Protein AF-Q9R647-F1 (afdb_monomer_lite)

Organ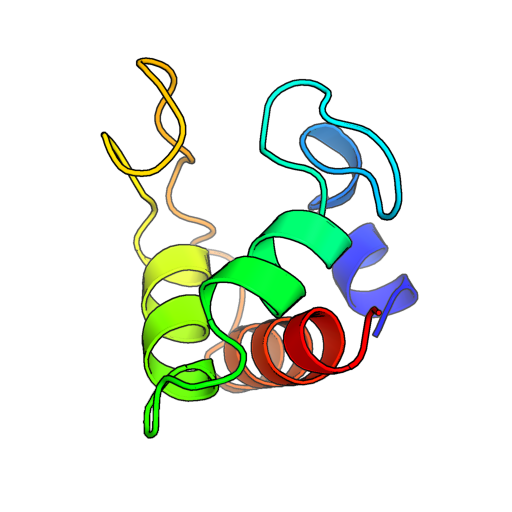ism: Nitrosomonas europaea (NCBI:txid915)

pLDDT: mean 94.8, std 2.91, range [76.38, 97.5]

Structure (mmCIF, N/CA/C/O backbone):
data_AF-Q9R647-F1
#
_entry.id   AF-Q9R647-F1
#
loop_
_atom_site.group_PDB
_atom_site.id
_atom_site.type_symbol
_atom_site.label_atom_id
_atom_site.label_alt_id
_atom_site.label_comp_id
_atom_site.label_asym_id
_atom_site.label_entity_id
_atom_site.label_seq_id
_atom_site.pdbx_PDB_ins_code
_atom_site.Cartn_x
_atom_site.Cartn_y
_atom_site.Cartn_z
_atom_site.occupancy
_atom_site.B_iso_or_equiv
_atom_site.auth_seq_id
_atom_site.auth_comp_id
_atom_site.auth_asym_id
_atom_site.auth_atom_id
_atom_site.pdbx_PDB_model_num
ATOM 1 N N . ASP A 1 1 ? 3.925 0.530 7.962 1.00 88.06 1 ASP A N 1
ATOM 2 C CA . ASP A 1 1 ? 3.310 1.674 8.672 1.00 88.06 1 ASP A CA 1
ATOM 3 C C . ASP A 1 1 ? 3.595 2.971 7.905 1.00 88.06 1 ASP A C 1
ATOM 5 O O . ASP A 1 1 ? 4.183 2.923 6.822 1.00 88.06 1 ASP A O 1
ATOM 9 N N . ALA A 1 2 ? 3.163 4.118 8.440 1.00 90.19 2 ALA A N 1
ATOM 10 C CA . ALA A 1 2 ? 3.326 5.416 7.787 1.00 90.19 2 ALA A CA 1
ATOM 11 C C . ALA A 1 2 ? 4.799 5.827 7.609 1.00 90.19 2 ALA A C 1
ATOM 13 O O . ALA A 1 2 ? 5.139 6.456 6.608 1.00 90.19 2 ALA A O 1
ATOM 14 N N . ASP A 1 3 ? 5.685 5.464 8.535 1.00 93.50 3 ASP A N 1
ATOM 15 C CA . ASP A 1 3 ? 7.100 5.831 8.445 1.00 93.50 3 ASP A CA 1
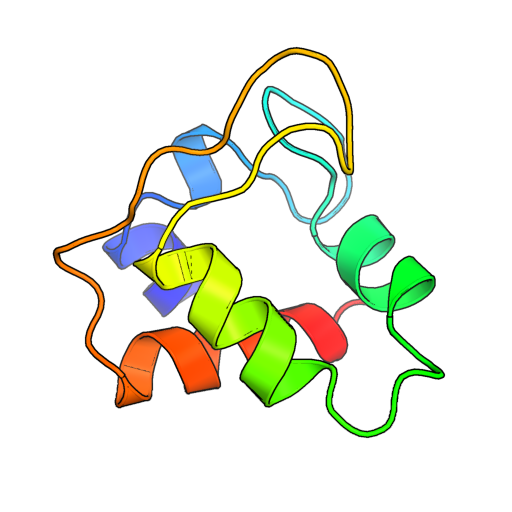ATOM 16 C C . ASP A 1 3 ? 7.849 4.955 7.439 1.00 93.50 3 ASP A C 1
ATOM 18 O O . ASP A 1 3 ? 8.680 5.462 6.685 1.00 93.50 3 ASP A O 1
ATOM 22 N N . LEU A 1 4 ? 7.478 3.678 7.314 1.00 93.06 4 LEU A N 1
ATOM 23 C CA . LEU A 1 4 ? 7.958 2.819 6.235 1.00 93.06 4 LEU A CA 1
ATOM 24 C C . LEU A 1 4 ? 7.517 3.336 4.858 1.00 93.06 4 LEU A C 1
ATOM 26 O O . LEU A 1 4 ? 8.301 3.306 3.907 1.00 93.06 4 LEU A O 1
ATOM 30 N N . ALA A 1 5 ? 6.291 3.854 4.754 1.00 92.94 5 ALA A N 1
ATOM 31 C CA . ALA A 1 5 ? 5.785 4.460 3.524 1.00 92.94 5 ALA A CA 1
ATOM 32 C C . ALA A 1 5 ? 6.536 5.754 3.170 1.00 92.94 5 ALA A C 1
ATOM 34 O O . ALA A 1 5 ? 6.848 5.992 2.003 1.00 92.94 5 ALA A O 1
ATOM 35 N N . LYS A 1 6 ? 6.890 6.572 4.171 1.00 92.81 6 LYS A N 1
ATOM 36 C CA . LYS A 1 6 ? 7.757 7.747 3.982 1.00 92.81 6 LYS A CA 1
ATOM 37 C C . LYS A 1 6 ? 9.158 7.350 3.534 1.00 92.81 6 LYS A C 1
ATOM 39 O O . LYS A 1 6 ? 9.650 7.884 2.546 1.00 92.81 6 LYS A O 1
ATOM 44 N N . LYS A 1 7 ? 9.776 6.383 4.219 1.00 93.44 7 LYS A N 1
ATOM 45 C CA . LYS A 1 7 ? 11.130 5.890 3.925 1.00 93.44 7 LYS A CA 1
ATOM 46 C C . LYS A 1 7 ? 11.261 5.361 2.495 1.00 93.44 7 LYS A C 1
ATOM 48 O O . LYS A 1 7 ? 12.300 5.547 1.873 1.00 93.44 7 LYS A O 1
ATOM 53 N N . ASN A 1 8 ? 10.211 4.727 1.975 1.00 91.81 8 ASN A N 1
ATOM 54 C CA . ASN A 1 8 ? 10.170 4.184 0.616 1.00 91.81 8 ASN A CA 1
ATOM 55 C C . ASN A 1 8 ? 9.547 5.148 -0.412 1.00 91.81 8 ASN A C 1
ATOM 57 O O . ASN A 1 8 ? 9.164 4.719 -1.497 1.00 91.81 8 ASN A O 1
ATOM 61 N N . ASN A 1 9 ? 9.436 6.443 -0.092 1.00 92.12 9 ASN A N 1
ATOM 62 C CA . ASN A 1 9 ? 8.905 7.495 -0.969 1.00 92.12 9 ASN A CA 1
ATOM 63 C C . ASN A 1 9 ? 7.477 7.260 -1.497 1.00 92.12 9 ASN A C 1
ATOM 65 O O . ASN A 1 9 ? 7.057 7.901 -2.461 1.00 92.12 9 ASN A O 1
ATOM 69 N N . CYS A 1 10 ? 6.678 6.411 -0.846 1.00 93.56 10 CYS A N 1
ATOM 70 C CA . CYS A 1 10 ? 5.300 6.139 -1.261 1.00 93.56 10 CYS A CA 1
ATOM 71 C C . CYS A 1 10 ? 4.434 7.411 -1.200 1.00 93.56 10 CYS A C 1
ATOM 73 O O . CYS A 1 10 ? 3.552 7.614 -2.035 1.00 93.56 10 CYS A O 1
ATOM 75 N N . ILE A 1 11 ? 4.734 8.303 -0.248 1.00 93.31 11 ILE A N 1
ATOM 76 C CA . ILE A 1 11 ? 4.015 9.567 -0.028 1.00 93.31 11 ILE A CA 1
ATOM 77 C C . ILE A 1 11 ? 4.232 10.626 -1.122 1.00 93.31 11 ILE A C 1
ATOM 79 O O . ILE A 1 11 ? 3.532 11.636 -1.140 1.00 93.31 11 ILE A O 1
ATOM 83 N N . ALA A 1 12 ? 5.178 10.410 -2.043 1.00 93.19 12 ALA A N 1
ATOM 84 C CA . ALA A 1 12 ? 5.359 11.286 -3.201 1.00 93.19 12 ALA A CA 1
ATOM 85 C C . ALA A 1 12 ? 4.201 11.152 -4.205 1.00 93.19 12 ALA A C 1
ATOM 87 O O . ALA A 1 12 ? 3.864 12.108 -4.901 1.00 93.19 12 ALA A O 1
ATOM 88 N N . CYS A 1 13 ? 3.575 9.972 -4.256 1.00 96.25 13 CYS A N 1
ATOM 89 C CA . CYS A 1 13 ? 2.509 9.654 -5.205 1.00 96.25 13 CYS A CA 1
ATOM 90 C C . CYS A 1 13 ? 1.194 9.260 -4.534 1.00 96.25 13 CYS A C 1
ATOM 92 O O . CYS A 1 13 ? 0.189 9.171 -5.231 1.00 96.25 13 CYS A O 1
ATOM 94 N N . HIS A 1 14 ? 1.176 9.021 -3.223 1.00 96.88 14 HIS A N 1
ATOM 95 C CA . HIS A 1 14 ? -0.013 8.618 -2.478 1.00 96.88 14 HIS A CA 1
ATOM 96 C C . HIS A 1 14 ? -0.202 9.475 -1.231 1.00 96.88 14 HIS A C 1
ATOM 98 O O . HIS A 1 14 ? 0.760 9.889 -0.592 1.00 96.88 14 HIS A O 1
ATOM 104 N N . GLN A 1 15 ? -1.456 9.688 -0.852 1.00 96.31 15 GLN A N 1
ATOM 105 C CA . GLN A 1 15 ? -1.838 10.231 0.448 1.00 96.31 15 GLN A CA 1
ATOM 106 C C . GLN A 1 15 ? -2.855 9.292 1.093 1.00 96.31 15 GLN A C 1
ATOM 108 O O . GLN A 1 15 ? -3.466 8.471 0.407 1.00 96.31 15 GLN A O 1
ATOM 113 N N . VAL A 1 16 ? -3.022 9.381 2.414 1.00 95.06 16 VAL A N 1
ATOM 114 C CA . VAL A 1 16 ? -3.963 8.503 3.131 1.00 95.06 16 VAL A CA 1
ATOM 115 C C . VAL A 1 16 ? -5.398 8.777 2.681 1.00 95.06 16 VAL A C 1
ATOM 117 O O . VAL A 1 16 ? -6.089 7.857 2.253 1.00 95.06 16 VAL A O 1
ATOM 120 N N . GLU A 1 17 ? -5.792 10.051 2.704 1.00 94.44 17 GLU A N 1
ATOM 121 C CA . GLU A 1 17 ? -7.181 10.486 2.521 1.00 94.44 17 GLU A CA 1
ATOM 122 C C . GLU A 1 17 ? -7.523 10.908 1.093 1.00 94.44 17 GLU A C 1
ATOM 124 O O . GLU A 1 17 ? -8.673 10.824 0.667 1.00 94.44 17 GLU A O 1
ATOM 129 N N . THR A 1 18 ? -6.537 11.403 0.347 1.00 94.88 18 THR A N 1
ATOM 130 C CA . THR A 1 18 ? -6.775 12.093 -0.921 1.00 94.88 18 THR A CA 1
ATOM 131 C C . THR A 1 18 ? -6.040 11.435 -2.077 1.00 94.88 18 THR A C 1
ATOM 133 O O . THR A 1 18 ? -4.911 10.957 -1.963 1.00 94.88 18 THR A O 1
ATOM 136 N N . LYS A 1 19 ? -6.695 11.416 -3.237 1.00 93.44 19 LYS A N 1
ATOM 137 C CA . LYS A 1 19 ? -6.052 11.048 -4.495 1.00 93.44 19 LYS A CA 1
ATOM 138 C C . LYS A 1 19 ? -5.136 12.190 -4.936 1.00 93.44 19 LYS 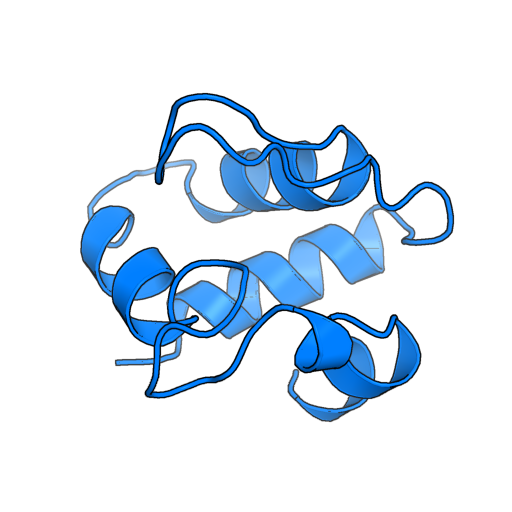A C 1
ATOM 140 O O . LYS A 1 19 ? -5.570 13.337 -4.994 1.00 93.44 19 LYS A O 1
ATOM 145 N N . VAL A 1 20 ? -3.897 11.855 -5.285 1.00 93.00 20 VAL A N 1
ATOM 146 C CA . VAL A 1 20 ? -2.896 12.796 -5.815 1.00 93.00 20 VAL A CA 1
ATOM 147 C C . VAL A 1 20 ? -2.451 12.339 -7.206 1.00 93.00 20 VAL A C 1
ATOM 149 O O . VAL A 1 20 ? -3.137 12.624 -8.184 1.00 93.00 20 VAL A O 1
ATOM 152 N N . VAL A 1 21 ? -1.361 11.577 -7.308 1.00 94.62 21 VAL A N 1
ATOM 153 C CA . VAL A 1 21 ? -0.973 10.872 -8.540 1.00 94.62 21 VAL A CA 1
ATOM 154 C C . VAL A 1 21 ? -1.613 9.484 -8.548 1.00 94.62 21 VAL A C 1
ATOM 156 O O . VAL A 1 21 ? -2.369 9.130 -9.453 1.00 94.62 21 VAL A O 1
ATOM 159 N N . GLY A 1 22 ? -1.341 8.714 -7.497 1.00 94.69 22 GLY A N 1
ATOM 160 C CA . GLY A 1 22 ? -1.993 7.455 -7.184 1.00 94.69 22 GLY A CA 1
ATOM 161 C C . GLY A 1 22 ? -3.281 7.647 -6.373 1.00 94.69 22 GLY A C 1
ATOM 162 O O . GLY A 1 22 ? -3.570 8.749 -5.890 1.00 94.69 22 GLY A O 1
ATOM 163 N N . PRO A 1 23 ? -4.083 6.577 -6.228 1.00 97.00 23 PRO A N 1
ATOM 164 C CA . PRO A 1 23 ? -5.274 6.571 -5.376 1.00 97.00 23 PRO A CA 1
ATOM 165 C C . PRO A 1 23 ? -4.939 6.863 -3.907 1.00 97.00 23 PRO A C 1
ATOM 167 O O . PRO A 1 23 ? -3.822 6.586 -3.454 1.00 97.00 23 PRO A O 1
ATOM 170 N N . ALA A 1 24 ? -5.928 7.369 -3.165 1.00 97.31 24 ALA A N 1
ATOM 171 C CA . ALA A 1 24 ? -5.829 7.487 -1.715 1.00 97.31 24 ALA A CA 1
ATOM 172 C C . ALA A 1 24 ? -5.649 6.095 -1.091 1.00 97.31 24 ALA A C 1
ATOM 174 O O . ALA A 1 24 ? -6.274 5.130 -1.538 1.00 97.31 24 ALA A O 1
ATOM 175 N N . LEU A 1 25 ? -4.809 5.970 -0.063 1.00 97.12 25 LEU A N 1
ATOM 176 C CA . LEU A 1 25 ? -4.527 4.665 0.542 1.00 97.12 25 LEU A CA 1
ATOM 177 C C . LEU A 1 25 ? -5.775 4.051 1.189 1.00 97.12 25 LEU A C 1
ATOM 179 O O . LEU A 1 25 ? -5.977 2.845 1.062 1.00 97.12 25 LEU A O 1
ATOM 183 N N . LYS A 1 26 ? -6.656 4.865 1.784 1.00 97.06 26 LYS A N 1
ATOM 184 C CA . LYS A 1 26 ? -7.940 4.379 2.313 1.00 97.06 26 LYS A CA 1
ATOM 185 C C . LYS A 1 26 ? -8.867 3.832 1.223 1.00 97.06 26 LYS A C 1
ATOM 187 O O . LYS A 1 26 ? -9.582 2.863 1.437 1.00 97.06 26 LYS A O 1
ATOM 192 N N . ASP A 1 27 ? -8.818 4.396 0.013 1.00 97.44 27 ASP A N 1
ATOM 193 C CA . ASP A 1 27 ? -9.646 3.913 -1.097 1.00 97.44 27 ASP A CA 1
ATOM 194 C C . ASP A 1 27 ? -9.125 2.557 -1.598 1.00 97.44 27 ASP A C 1
ATOM 196 O O . ASP A 1 27 ? -9.907 1.696 -2.003 1.00 97.44 27 ASP A O 1
ATOM 200 N N . ILE A 1 28 ? -7.803 2.337 -1.537 1.00 97.06 28 ILE A N 1
ATOM 201 C CA . ILE A 1 28 ? -7.201 1.019 -1.782 1.00 97.06 28 ILE A CA 1
ATOM 202 C C . ILE A 1 28 ? -7.708 0.020 -0.744 1.00 97.06 28 ILE A C 1
ATOM 204 O O . ILE A 1 28 ? -8.145 -1.067 -1.122 1.00 97.06 28 ILE A O 1
ATOM 208 N N . ALA A 1 29 ? -7.678 0.393 0.534 1.00 97.31 29 ALA A N 1
ATOM 209 C CA . ALA A 1 29 ? -8.163 -0.450 1.615 1.00 97.31 29 ALA A CA 1
ATOM 210 C C . ALA A 1 29 ? -9.637 -0.828 1.419 1.00 97.31 29 ALA A C 1
ATOM 212 O O . ALA A 1 29 ? -9.967 -2.010 1.401 1.00 97.31 29 ALA A O 1
ATOM 213 N N . ALA A 1 30 ? -10.498 0.157 1.149 1.00 97.06 30 ALA A N 1
ATOM 214 C CA . ALA A 1 30 ? -11.918 -0.057 0.891 1.00 97.06 30 ALA A CA 1
ATOM 215 C C . ALA A 1 30 ? -12.164 -0.952 -0.335 1.00 97.06 30 ALA A C 1
ATOM 217 O O . ALA A 1 30 ? -13.000 -1.850 -0.289 1.00 97.06 30 ALA A O 1
ATOM 218 N N . LYS A 1 31 ? -11.414 -0.759 -1.431 1.00 96.69 31 LYS A N 1
ATOM 219 C CA . LYS A 1 31 ? -11.557 -1.574 -2.650 1.00 96.69 31 LYS A CA 1
ATOM 220 C C . LYS A 1 31 ? -11.208 -3.049 -2.429 1.00 96.69 31 LYS A C 1
ATOM 222 O O . LYS A 1 31 ? -11.765 -3.901 -3.118 1.00 96.69 31 LYS A O 1
ATOM 227 N N . TYR A 1 32 ? -10.251 -3.339 -1.550 1.00 97.12 32 TYR A N 1
ATOM 228 C CA . TYR A 1 32 ? -9.718 -4.688 -1.342 1.00 97.12 32 TYR A CA 1
ATOM 229 C C . TYR A 1 32 ? -10.082 -5.295 0.019 1.00 97.12 32 TYR A C 1
ATOM 231 O O . TYR A 1 32 ? -9.529 -6.335 0.364 1.00 97.12 32 TYR A O 1
ATOM 239 N N . ALA A 1 33 ? -11.013 -4.693 0.761 1.00 94.00 33 ALA A N 1
ATOM 240 C CA . ALA A 1 33 ? -11.428 -5.162 2.083 1.00 94.00 33 ALA A CA 1
ATOM 241 C C . ALA A 1 33 ? -11.954 -6.610 2.068 1.00 94.00 33 ALA A C 1
ATOM 243 O O . ALA A 1 33 ? -11.645 -7.379 2.972 1.00 94.00 33 ALA A O 1
ATOM 244 N N . ASP A 1 34 ? -12.673 -6.992 1.008 1.00 94.44 34 ASP A N 1
ATOM 245 C CA . ASP A 1 34 ? -13.295 -8.317 0.865 1.00 94.44 34 ASP A CA 1
ATOM 246 C C . ASP A 1 34 ? -12.454 -9.300 0.029 1.00 94.44 34 ASP A C 1
ATOM 248 O O . ASP A 1 34 ? -12.952 -10.326 -0.433 1.00 94.44 34 ASP A O 1
ATOM 252 N N . LYS A 1 35 ? -11.183 -8.978 -0.244 1.00 95.00 35 LYS A N 1
ATOM 253 C CA . LYS A 1 35 ? -10.297 -9.840 -1.036 1.00 95.00 35 LYS A CA 1
ATOM 254 C C . LYS A 1 35 ? -9.424 -10.695 -0.114 1.00 95.00 35 LYS A C 1
ATOM 256 O O . LYS A 1 35 ? -8.530 -10.173 0.544 1.00 95.00 35 LYS A O 1
ATOM 261 N N . ASP A 1 36 ? -9.615 -12.013 -0.154 1.00 93.19 36 ASP A N 1
ATOM 262 C CA . ASP A 1 36 ? -8.921 -12.984 0.714 1.00 93.19 36 ASP A CA 1
ATOM 263 C C . ASP A 1 36 ? -7.382 -12.880 0.679 1.00 93.19 36 ASP A C 1
ATOM 265 O O . ASP A 1 36 ? -6.699 -13.030 1.689 1.00 93.19 36 ASP A O 1
ATOM 269 N N . ASP A 1 37 ? -6.815 -12.587 -0.489 1.00 95.31 37 ASP A N 1
ATOM 270 C CA . ASP A 1 37 ? -5.378 -12.462 -0.754 1.00 95.31 37 ASP A CA 1
ATOM 271 C C . ASP A 1 37 ? -4.922 -10.998 -0.910 1.00 95.31 37 ASP A C 1
ATOM 273 O O . ASP A 1 37 ? -3.885 -10.735 -1.526 1.00 95.31 37 ASP A O 1
ATOM 277 N N . ALA A 1 38 ? -5.677 -10.028 -0.374 1.00 96.44 38 ALA A N 1
ATOM 278 C CA . ALA A 1 38 ? -5.427 -8.597 -0.568 1.00 96.44 38 ALA A CA 1
ATOM 279 C C . ALA A 1 38 ? -3.988 -8.186 -0.233 1.00 96.44 38 ALA A C 1
ATOM 281 O O . ALA A 1 38 ? -3.346 -7.497 -1.026 1.00 96.44 38 ALA A O 1
ATOM 282 N N . ALA A 1 39 ? -3.456 -8.645 0.902 1.00 95.31 39 ALA A N 1
ATOM 283 C CA . ALA A 1 39 ? -2.110 -8.298 1.344 1.00 95.31 39 ALA A CA 1
ATOM 284 C C . AL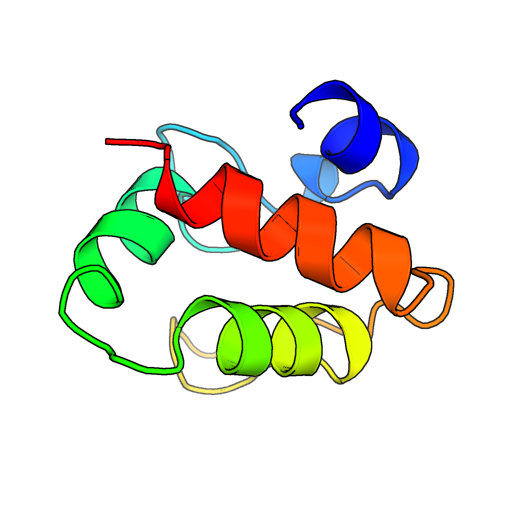A A 1 39 ? -1.033 -8.774 0.357 1.00 95.31 39 ALA A C 1
ATOM 286 O O . ALA A 1 39 ? -0.186 -7.995 -0.079 1.00 95.31 39 ALA A O 1
ATOM 287 N N . THR A 1 40 ? -1.090 -10.045 -0.043 1.00 96.94 40 THR A N 1
ATOM 288 C CA . THR A 1 40 ? -0.140 -10.642 -0.994 1.00 96.94 40 THR A CA 1
ATOM 289 C C . THR A 1 40 ? -0.262 -9.994 -2.371 1.00 96.94 40 THR A C 1
ATOM 291 O O . THR A 1 40 ? 0.744 -9.663 -3.000 1.00 96.94 40 THR A O 1
ATOM 294 N N . TYR A 1 41 ? -1.494 -9.750 -2.822 1.00 97.50 41 TYR A N 1
ATOM 295 C CA . TYR A 1 41 ? -1.767 -9.070 -4.081 1.00 97.50 41 TYR A CA 1
ATOM 296 C C . TYR A 1 41 ? -1.177 -7.654 -4.097 1.00 97.50 41 TYR A C 1
ATOM 298 O O . TYR A 1 41 ? -0.454 -7.296 -5.029 1.00 97.50 41 TYR A O 1
ATOM 306 N N . LEU A 1 42 ? -1.439 -6.856 -3.058 1.00 97.31 42 LEU A N 1
ATOM 307 C CA . LEU A 1 42 ? -0.933 -5.489 -2.946 1.00 97.31 42 LEU A CA 1
ATOM 308 C C . LEU A 1 42 ? 0.590 -5.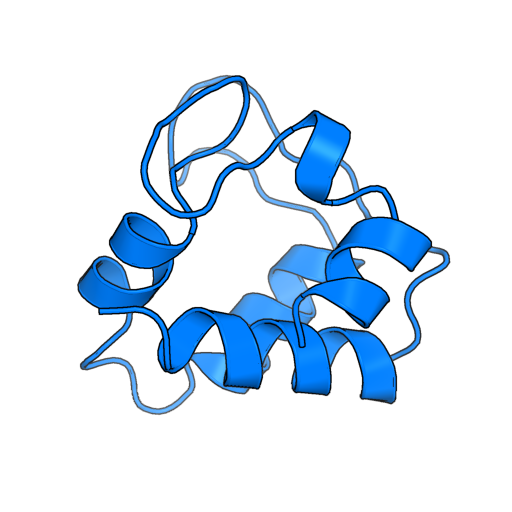457 -2.812 1.00 97.31 42 LEU A C 1
ATOM 310 O O . LEU A 1 42 ? 1.219 -4.646 -3.485 1.00 97.31 42 LEU A O 1
ATOM 314 N N . ALA A 1 43 ? 1.196 -6.362 -2.041 1.00 97.25 43 ALA A N 1
ATOM 315 C CA . ALA A 1 43 ? 2.652 -6.480 -1.951 1.00 97.25 43 ALA A CA 1
ATOM 316 C C . ALA A 1 43 ? 3.281 -6.748 -3.331 1.00 97.25 43 ALA A C 1
ATOM 318 O O . ALA A 1 43 ? 4.246 -6.085 -3.724 1.00 97.25 43 ALA A O 1
ATOM 319 N N . GLY A 1 44 ? 2.674 -7.647 -4.115 1.00 97.06 44 GLY A N 1
ATOM 320 C CA . GLY A 1 44 ? 3.066 -7.901 -5.500 1.00 97.06 44 GLY A CA 1
ATOM 321 C C . GLY A 1 44 ? 2.952 -6.659 -6.388 1.00 97.06 44 GLY A C 1
ATOM 322 O O . GLY A 1 44 ? 3.864 -6.377 -7.164 1.00 97.06 44 GLY A O 1
ATOM 323 N N . LYS A 1 45 ? 1.877 -5.869 -6.246 1.00 97.25 45 LYS A N 1
ATOM 324 C CA . LYS A 1 45 ? 1.722 -4.595 -6.970 1.00 97.25 45 LYS A CA 1
ATOM 325 C C . LYS A 1 45 ? 2.745 -3.549 -6.540 1.00 97.25 45 LYS A C 1
ATOM 327 O O . LYS A 1 45 ? 3.292 -2.873 -7.401 1.00 97.25 45 LYS A O 1
ATOM 332 N N . ILE A 1 46 ? 3.030 -3.419 -5.245 1.00 96.44 46 ILE A N 1
ATOM 333 C CA . ILE A 1 46 ? 4.022 -2.470 -4.718 1.00 96.44 46 ILE A CA 1
ATOM 334 C C . ILE A 1 46 ? 5.387 -2.743 -5.356 1.00 96.44 46 ILE A C 1
ATOM 336 O O . ILE A 1 46 ? 6.006 -1.823 -5.890 1.00 96.44 46 ILE A O 1
ATOM 340 N N . LYS A 1 47 ? 5.825 -4.005 -5.379 1.00 96.56 47 LYS A N 1
ATOM 341 C CA . LYS A 1 47 ? 7.120 -4.378 -5.961 1.00 96.56 47 LYS A CA 1
ATOM 342 C C . LYS A 1 47 ? 7.127 -4.350 -7.486 1.00 96.56 47 LYS A C 1
ATOM 344 O O . LYS A 1 47 ? 8.053 -3.808 -8.076 1.00 96.56 47 LYS A O 1
ATOM 349 N N . GLY A 1 48 ? 6.116 -4.943 -8.118 1.00 95.75 48 GLY A N 1
ATOM 350 C CA . GLY A 1 48 ? 6.062 -5.161 -9.568 1.00 95.75 48 GLY A CA 1
ATOM 351 C C . GLY A 1 48 ? 5.464 -4.010 -10.375 1.00 95.75 48 GLY A C 1
ATOM 352 O O . GLY A 1 48 ? 5.450 -4.069 -11.601 1.00 95.75 48 GLY A O 1
ATOM 353 N N . GLY A 1 49 ? 4.964 -2.973 -9.707 1.00 95.00 49 GLY A N 1
ATOM 354 C CA . GLY A 1 49 ? 4.200 -1.908 -10.336 1.00 95.00 49 GLY A CA 1
ATOM 355 C C . GLY A 1 49 ? 2.746 -2.306 -10.605 1.00 95.00 49 GLY A C 1
ATOM 356 O O . GLY A 1 49 ? 2.298 -3.438 -10.391 1.00 95.00 49 GLY A O 1
ATOM 357 N N . SER A 1 50 ? 1.962 -1.335 -11.061 1.00 95.81 50 SER A N 1
ATOM 358 C CA . SER A 1 50 ? 0.534 -1.507 -11.333 1.00 95.81 50 SER A CA 1
ATOM 359 C C . SER A 1 50 ? 0.092 -0.605 -12.476 1.00 95.81 50 SER A C 1
ATOM 361 O O . SER A 1 50 ? 0.540 0.528 -12.574 1.00 95.81 50 SER A O 1
ATOM 363 N N . SER A 1 51 ? -0.807 -1.077 -13.336 1.00 95.69 51 SER A N 1
ATOM 364 C CA . SER A 1 51 ? -1.358 -0.289 -14.442 1.00 95.69 51 SER A CA 1
ATOM 365 C C . SER A 1 51 ? -2.818 -0.666 -14.686 1.00 95.69 51 SER A C 1
ATOM 367 O O . SER A 1 51 ? -3.212 -1.804 -14.429 1.00 95.69 51 SER A O 1
ATOM 369 N N . GLY A 1 52 ? -3.635 0.294 -15.128 1.00 93.75 52 GLY A N 1
ATOM 370 C CA . GLY A 1 52 ? -5.032 0.081 -15.533 1.00 93.75 52 GLY A CA 1
ATOM 371 C C . GLY A 1 52 ? -6.049 -0.122 -14.402 1.00 93.75 52 GLY A C 1
ATOM 372 O O . GLY A 1 52 ? -7.246 -0.086 -14.659 1.00 93.75 52 GLY A O 1
ATOM 373 N N . VAL A 1 53 ? -5.615 -0.292 -13.148 1.00 95.50 53 VAL A N 1
ATOM 374 C CA . VAL A 1 53 ? -6.527 -0.524 -12.008 1.00 95.50 53 VAL A CA 1
ATOM 375 C C . VAL A 1 53 ? -7.200 0.764 -11.519 1.00 95.50 53 VAL A C 1
ATOM 377 O O . VAL A 1 53 ? -8.360 0.740 -11.117 1.00 95.50 53 VAL A O 1
ATOM 380 N N . TRP A 1 54 ? -6.467 1.882 -11.532 1.00 94.50 54 TRP A N 1
ATOM 381 C CA . TRP A 1 54 ? -6.885 3.158 -10.925 1.00 94.50 54 TRP A CA 1
ATOM 382 C C . TRP A 1 54 ? -6.876 4.346 -11.898 1.00 94.50 54 TRP A C 1
ATOM 384 O O . TRP A 1 54 ? -7.183 5.477 -11.510 1.00 94.50 54 TRP A O 1
ATOM 394 N N . GLY A 1 55 ? -6.514 4.103 -13.159 1.00 92.06 55 GLY A N 1
ATOM 395 C CA . GLY A 1 55 ? -6.406 5.119 -14.199 1.00 92.06 55 GLY A CA 1
ATOM 396 C C . GLY A 1 55 ? -5.347 4.777 -15.243 1.00 92.06 55 GLY A C 1
ATOM 397 O O . GLY A 1 55 ? -4.827 3.662 -15.284 1.00 92.06 55 GLY A O 1
ATOM 398 N N . GLN A 1 56 ? -5.036 5.765 -16.084 1.00 92.12 56 GLN A N 1
ATOM 399 C CA . GLN A 1 56 ? -4.068 5.630 -17.178 1.00 92.12 56 GLN A CA 1
ATOM 400 C C . GLN A 1 56 ? -2.608 5.726 -16.718 1.00 92.12 56 GLN A C 1
ATOM 402 O O . GLN A 1 56 ? -1.727 5.230 -17.412 1.00 92.12 56 GLN A O 1
ATOM 407 N N . ILE A 1 57 ? -2.343 6.360 -15.570 1.00 92.50 57 ILE A N 1
ATOM 408 C CA . ILE A 1 57 ? -0.984 6.522 -15.040 1.00 92.50 57 ILE A CA 1
ATOM 409 C C . ILE A 1 57 ? -0.570 5.218 -14.341 1.00 92.50 57 ILE A C 1
ATOM 411 O O . ILE A 1 57 ? -1.217 4.835 -13.361 1.00 92.50 57 ILE A O 1
ATOM 415 N N . PRO A 1 58 ? 0.485 4.528 -14.810 1.00 94.88 58 PRO A N 1
ATOM 416 C CA . PRO A 1 58 ? 0.993 3.347 -14.132 1.00 94.88 58 PRO A CA 1
ATOM 417 C C . PRO A 1 58 ? 1.790 3.734 -12.880 1.00 94.88 58 PRO A C 1
ATOM 419 O O . PRO A 1 58 ? 2.507 4.733 -12.861 1.00 94.88 58 PRO A O 1
ATOM 422 N N . MET A 1 59 ? 1.712 2.901 -11.846 1.00 96.12 59 MET A N 1
ATOM 423 C CA . MET A 1 59 ? 2.636 2.905 -10.717 1.00 96.12 59 MET A CA 1
ATOM 424 C C . MET A 1 59 ? 3.901 2.127 -11.115 1.00 96.12 59 MET A C 1
ATOM 426 O O . MET A 1 59 ? 3.786 0.932 -11.410 1.00 96.12 59 MET A O 1
ATOM 430 N N . PRO A 1 60 ? 5.090 2.755 -11.130 1.00 94.56 60 PRO A N 1
ATOM 431 C CA . PRO A 1 60 ? 6.340 2.062 -11.423 1.00 94.56 60 PRO A CA 1
ATOM 432 C C . PRO A 1 60 ? 6.662 0.964 -10.391 1.00 94.56 60 PRO A C 1
ATOM 434 O O . PRO A 1 60 ? 6.214 1.053 -9.245 1.00 94.56 60 PRO A O 1
ATOM 437 N N . PRO A 1 61 ? 7.462 -0.052 -10.761 1.00 95.38 61 PRO A N 1
ATOM 438 C CA . PRO A 1 61 ? 7.987 -1.033 -9.813 1.00 95.38 61 PRO A CA 1
ATOM 439 C C . PRO A 1 61 ? 8.826 -0.372 -8.707 1.00 95.38 61 PRO A C 1
ATOM 441 O O . PRO A 1 61 ? 9.782 0.348 -9.000 1.00 95.38 61 PRO A O 1
ATOM 444 N N . ASN A 1 62 ? 8.526 -0.651 -7.434 1.00 94.38 62 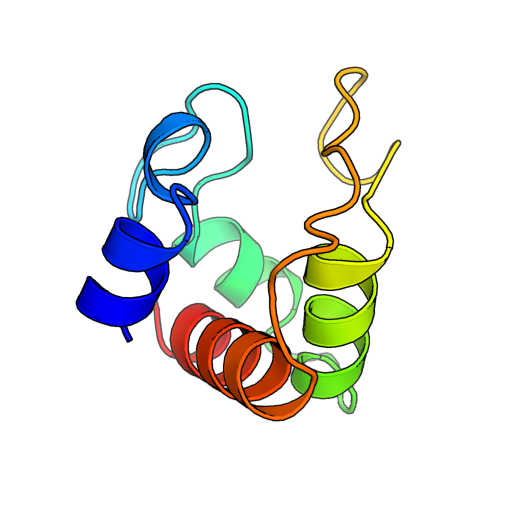ASN A N 1
ATOM 445 C CA . ASN A 1 62 ? 9.355 -0.206 -6.308 1.00 94.38 62 ASN A CA 1
ATOM 446 C C . ASN A 1 62 ? 10.429 -1.260 -6.000 1.00 94.38 62 ASN A C 1
ATOM 448 O O . ASN A 1 62 ? 10.340 -2.000 -5.023 1.00 94.38 62 ASN A O 1
ATOM 452 N N . VAL A 1 63 ? 11.451 -1.335 -6.856 1.00 90.69 63 VAL A N 1
ATOM 453 C CA . VAL A 1 63 ? 12.491 -2.388 -6.822 1.00 90.69 63 VAL A CA 1
ATOM 454 C C . VAL A 1 63 ? 13.332 -2.417 -5.542 1.00 90.69 63 VAL A C 1
ATOM 456 O O . VAL A 1 63 ? 13.909 -3.448 -5.215 1.00 90.69 63 VAL A O 1
ATOM 459 N N . ASN A 1 64 ? 13.382 -1.304 -4.808 1.00 89.12 64 ASN A N 1
ATOM 460 C CA . ASN A 1 64 ? 14.144 -1.185 -3.563 1.00 89.12 64 ASN A CA 1
ATOM 461 C C . ASN A 1 64 ? 13.356 -1.641 -2.325 1.00 89.12 64 ASN A C 1
ATOM 463 O O . ASN A 1 64 ? 13.907 -1.660 -1.227 1.00 89.12 64 ASN A O 1
ATOM 467 N N . VAL A 1 65 ? 12.077 -1.991 -2.483 1.00 94.12 65 VAL A N 1
ATOM 468 C CA . VAL A 1 65 ? 11.229 -2.464 -1.386 1.00 94.12 65 VAL A CA 1
ATOM 469 C C . VAL A 1 65 ? 11.415 -3.974 -1.237 1.00 94.12 65 VAL A C 1
ATOM 471 O O . VAL A 1 65 ? 11.170 -4.742 -2.173 1.00 94.12 65 VAL A O 1
ATOM 474 N N . SER A 1 66 ? 11.848 -4.405 -0.051 1.00 95.19 66 SER A N 1
ATOM 475 C CA . SER A 1 66 ? 11.988 -5.828 0.273 1.00 95.19 66 SER A CA 1
ATOM 476 C C . SER A 1 66 ? 10.623 -6.531 0.311 1.00 95.19 66 SER A C 1
ATOM 478 O O . SER A 1 66 ? 9.587 -5.886 0.459 1.00 95.19 66 SER A O 1
ATOM 480 N N . ASP A 1 67 ? 10.583 -7.863 0.205 1.00 94.38 67 ASP A N 1
ATOM 481 C CA . ASP A 1 67 ? 9.318 -8.610 0.343 1.00 94.38 67 ASP A CA 1
ATOM 482 C C . ASP A 1 67 ? 8.656 -8.390 1.708 1.00 94.38 67 ASP A C 1
ATOM 484 O O . ASP A 1 67 ? 7.435 -8.250 1.794 1.00 94.38 67 ASP A O 1
ATOM 488 N N . ALA A 1 68 ? 9.469 -8.297 2.763 1.00 95.25 68 ALA A N 1
ATOM 489 C CA . ALA A 1 68 ? 8.994 -8.008 4.109 1.00 95.25 68 ALA A CA 1
ATOM 490 C C . ALA A 1 68 ? 8.369 -6.608 4.193 1.00 95.25 68 ALA A C 1
ATOM 492 O O . ALA A 1 68 ? 7.255 -6.464 4.698 1.00 95.25 68 ALA A O 1
ATOM 493 N N . ASP A 1 69 ? 9.036 -5.592 3.636 1.00 96.06 69 ASP A N 1
ATOM 494 C CA . ASP A 1 69 ? 8.523 -4.221 3.638 1.00 96.06 69 ASP A CA 1
ATOM 495 C C . ASP A 1 69 ? 7.273 -4.084 2.766 1.00 96.06 69 ASP A C 1
ATOM 497 O O . ASP A 1 69 ? 6.316 -3.422 3.160 1.00 96.06 69 ASP A O 1
ATOM 501 N N . ALA A 1 70 ? 7.241 -4.736 1.600 1.00 97.00 70 ALA A N 1
ATOM 502 C CA . ALA A 1 70 ? 6.085 -4.720 0.710 1.00 97.00 70 ALA A CA 1
ATOM 503 C C . ALA A 1 70 ? 4.857 -5.327 1.392 1.00 97.00 70 ALA A C 1
ATOM 505 O O . ALA A 1 70 ? 3.765 -4.761 1.311 1.00 97.00 70 ALA A O 1
ATOM 506 N N . LYS A 1 71 ? 5.041 -6.445 2.104 1.00 96.50 71 LYS A N 1
ATOM 507 C CA . LYS A 1 71 ? 3.979 -7.054 2.901 1.00 96.50 71 LYS A CA 1
ATOM 508 C C . LYS A 1 71 ? 3.549 -6.150 4.058 1.00 96.50 71 LYS A C 1
ATOM 510 O O . LYS A 1 71 ? 2.357 -5.913 4.208 1.00 96.50 71 LYS A O 1
ATOM 515 N N . ALA A 1 72 ? 4.489 -5.582 4.812 1.00 97.06 72 ALA A N 1
ATOM 516 C CA . ALA A 1 72 ? 4.175 -4.676 5.918 1.00 97.06 72 ALA A CA 1
ATOM 517 C C . ALA A 1 72 ? 3.443 -3.400 5.458 1.00 97.06 72 ALA A C 1
ATOM 519 O O . ALA A 1 72 ? 2.571 -2.890 6.162 1.00 97.06 72 ALA A O 1
ATOM 520 N N . LEU A 1 73 ? 3.779 -2.875 4.276 1.00 97.06 73 LEU A N 1
ATOM 521 C CA . LEU A 1 73 ? 3.074 -1.758 3.645 1.00 97.06 73 LEU A CA 1
ATOM 522 C C . LEU A 1 73 ? 1.667 -2.160 3.203 1.00 97.06 73 LEU A C 1
ATOM 524 O O . LEU A 1 73 ? 0.727 -1.420 3.475 1.00 97.06 73 LEU A O 1
ATOM 528 N N . ALA A 1 74 ? 1.514 -3.314 2.552 1.00 97.19 74 ALA A N 1
ATOM 529 C CA . ALA A 1 74 ? 0.216 -3.822 2.120 1.00 97.19 74 ALA A CA 1
ATOM 530 C C . ALA A 1 74 ? -0.730 -4.068 3.304 1.00 97.19 74 ALA A C 1
ATOM 532 O O . ALA A 1 74 ? -1.861 -3.587 3.289 1.00 97.19 74 ALA A O 1
ATOM 533 N N . ASP A 1 75 ? -0.242 -4.751 4.343 1.00 96.75 75 ASP A N 1
ATOM 534 C CA . ASP A 1 75 ? -0.989 -5.006 5.575 1.00 96.75 75 ASP A CA 1
ATOM 535 C C . ASP A 1 75 ? -1.400 -3.677 6.226 1.00 96.75 75 ASP A C 1
ATOM 537 O O . ASP A 1 75 ? -2.565 -3.487 6.561 1.00 96.75 75 ASP A O 1
ATOM 541 N N . TRP A 1 76 ? -0.478 -2.711 6.326 1.00 97.44 76 TRP A N 1
ATOM 542 C CA . TRP A 1 76 ? -0.785 -1.382 6.856 1.00 97.44 76 TRP A CA 1
ATOM 543 C C . TRP A 1 76 ? -1.847 -0.643 6.036 1.00 97.44 76 TRP A C 1
ATOM 545 O O . TRP A 1 76 ? -2.784 -0.113 6.627 1.00 97.44 76 TRP A O 1
ATOM 555 N N . ILE A 1 77 ? -1.746 -0.625 4.702 1.00 97.00 77 ILE A N 1
ATOM 556 C CA . ILE A 1 77 ? -2.740 0.026 3.834 1.00 97.00 77 ILE A CA 1
ATOM 557 C C . ILE A 1 77 ? -4.134 -0.533 4.115 1.00 97.00 77 ILE A C 1
ATOM 559 O O . ILE A 1 77 ? -5.061 0.246 4.289 1.00 97.00 77 ILE A O 1
ATOM 563 N N . LEU A 1 78 ? -4.274 -1.854 4.242 1.00 96.12 78 LEU A N 1
ATOM 564 C CA . LEU A 1 78 ? -5.562 -2.508 4.501 1.00 96.12 78 LEU A CA 1
ATOM 565 C C . LEU A 1 78 ? -6.168 -2.173 5.875 1.00 96.12 78 LEU A C 1
ATOM 567 O O . LEU A 1 78 ? -7.355 -2.407 6.085 1.00 96.12 78 LEU A O 1
ATOM 571 N N . THR A 1 79 ? -5.393 -1.603 6.803 1.00 96.12 79 THR A N 1
ATOM 572 C CA . THR A 1 79 ? -5.921 -1.109 8.089 1.00 96.12 79 THR A CA 1
ATOM 573 C C . THR A 1 79 ? -6.510 0.302 8.021 1.00 96.12 79 THR A C 1
ATOM 575 O O . THR A 1 79 ? -7.192 0.716 8.960 1.00 96.12 79 THR A O 1
ATOM 578 N N . LEU A 1 80 ? -6.247 1.048 6.943 1.00 92.69 80 LEU A N 1
ATOM 579 C CA . LEU A 1 80 ? -6.699 2.429 6.773 1.00 92.69 80 LEU A CA 1
ATOM 580 C C . LEU A 1 80 ? -8.171 2.419 6.344 1.00 92.69 80 LEU A C 1
ATOM 582 O O . LEU A 1 80 ? -8.484 1.947 5.259 1.00 92.69 80 LEU A O 1
ATOM 586 N N . LYS A 1 81 ? -9.074 2.896 7.201 1.00 76.38 81 LYS A N 1
ATOM 587 C CA . LYS A 1 81 ? -10.510 3.002 6.901 1.00 76.38 81 LYS A CA 1
ATOM 588 C C . LYS A 1 81 ? -10.854 4.364 6.321 1.00 76.38 81 LYS A C 1
ATOM 590 O O . LYS A 1 81 ? -10.287 5.350 6.834 1.00 76.38 81 LYS A O 1
#

InterPro domains:
  IPR002324 Cytochrome c, class ID [PR00606] (4-17)
  IPR002324 Cytochrome c, class ID [PR00606] (19-32)
  IPR002324 Cytochrome c, class ID [PR00606] (42-55)
  IPR002324 Cytochrome c, class ID [PR00606] (57-67)
  IPR002324 Cytochrome c, class ID [PR00606] (69-79)
  IPR009056 Cytochrome c-like domain [PF00034] (4-81)
  IPR009056 Cytochrome c-like domain [PS51007] (1-81)
  IPR036909 Cytochrome c-like domain superfamily [G3DSA:1.10.760.10] (1-81)
  IPR036909 Cytochrome c-like domain superfamily [SSF46626] (7-80)

Foldseek 3Di:
DVVLCVVLVVVVQEDQPCHDNHHHLQVLLVVCVPPPCQLVVQLCCQQCWAADPGDHDIGHGSPVQDSVSSSVVRVVSNVRD

Sequence (81 aa):
DADLAKKNNCIACHQVETKVVGPALKDIAAKYADKDDAATYLAGKIKGGSSGVWGQIPMPPNVNVSDADAKALADWILTLK

Secondary structure (DSSP, 8-state):
-HHHHHHTTGGGT--SSS-SSSPPHHHHHHHHTT-TTHHHHHHHHHHH-B-SSSSSSPBPP-TTS-HHHHHHHHHHHHT--

Radius of gyration: 11.27 Å; chains: 1; bounding box: 27×26×26 Å